Protein AF-A0A6C1QVP3-F1 (afdb_monomer_lite)

Sequence (59 aa):
SLAKLAIAWCLKNPNVSTVITGASRVSQVEENMKAVDIVPLLTEEVMQRIEGILGTRPE

pLDDT: mean 94.67, std 4.71, range [67.81, 97.88]

Structure (mmCIF, N/CA/C/O backbone):
data_AF-A0A6C1QVP3-F1
#
_entry.id   AF-A0A6C1QVP3-F1
#
loop_
_atom_site.group_PDB
_atom_site.id
_atom_site.type_symbol
_atom_site.label_atom_id
_atom_site.label_alt_id
_atom_site.label_comp_id
_atom_site.label_asym_id
_atom_site.label_entity_id
_atom_site.label_seq_id
_atom_site.pdbx_PDB_ins_code
_atom_site.Cartn_x
_atom_site.Cartn_y
_atom_site.Cartn_z
_atom_site.occupancy
_atom_site.B_iso_or_equiv
_atom_site.auth_seq_id
_atom_site.auth_comp_id
_atom_site.auth_asym_id
_atom_site.auth_atom_id
_atom_site.pdbx_PDB_model_num
ATOM 1 N N . SER A 1 1 ? 9.274 -1.025 3.258 1.00 88.62 1 SER A N 1
ATOM 2 C CA . SER A 1 1 ? 9.867 0.160 2.618 1.00 88.62 1 SER A CA 1
ATOM 3 C C . SER A 1 1 ? 8.829 1.264 2.570 1.00 88.62 1 SER A C 1
ATOM 5 O O . SER A 1 1 ? 7.638 0.970 2.642 1.00 88.62 1 SER A O 1
ATOM 7 N N . LEU A 1 2 ? 9.276 2.518 2.478 1.00 93.94 2 LEU A N 1
ATOM 8 C CA . LEU A 1 2 ? 8.388 3.681 2.477 1.00 93.94 2 LEU A CA 1
ATOM 9 C C . LEU A 1 2 ? 7.464 3.710 1.248 1.00 93.94 2 LEU A C 1
ATOM 11 O O . LEU A 1 2 ? 6.284 4.003 1.390 1.00 93.94 2 LEU A O 1
ATOM 15 N N . ALA A 1 3 ? 7.967 3.318 0.071 1.00 95.38 3 ALA A N 1
ATOM 16 C CA . ALA A 1 3 ? 7.177 3.269 -1.162 1.00 95.38 3 ALA A CA 1
ATOM 17 C C . ALA A 1 3 ? 5.937 2.369 -1.029 1.00 95.38 3 ALA A C 1
ATOM 19 O O . ALA A 1 3 ? 4.825 2.799 -1.324 1.00 95.38 3 ALA A O 1
ATOM 20 N N . LYS A 1 4 ? 6.103 1.149 -0.497 1.00 96.12 4 LYS A N 1
ATOM 21 C CA . LYS A 1 4 ? 4.973 0.232 -0.289 1.00 96.12 4 LYS A CA 1
ATOM 22 C C . LYS A 1 4 ? 3.953 0.771 0.712 1.00 96.12 4 LYS A C 1
ATOM 24 O O . LYS A 1 4 ? 2.760 0.600 0.498 1.00 96.12 4 LYS A O 1
ATOM 29 N N . LEU A 1 5 ? 4.413 1.429 1.781 1.00 96.94 5 LEU A N 1
ATOM 30 C CA . LEU A 1 5 ? 3.524 2.068 2.753 1.00 96.94 5 LEU A CA 1
ATOM 31 C C . LEU A 1 5 ? 2.705 3.188 2.098 1.00 96.94 5 LEU A C 1
ATOM 33 O O . LEU A 1 5 ? 1.495 3.225 2.277 1.00 96.94 5 LEU A O 1
ATOM 37 N N . ALA A 1 6 ? 3.345 4.057 1.313 1.00 96.25 6 ALA A N 1
ATOM 38 C CA . ALA A 1 6 ? 2.668 5.157 0.631 1.00 96.25 6 ALA A CA 1
ATOM 39 C C . ALA A 1 6 ? 1.618 4.655 -0.374 1.00 96.25 6 ALA A C 1
ATOM 41 O O . ALA A 1 6 ? 0.492 5.144 -0.388 1.00 96.25 6 ALA A O 1
ATOM 42 N N . ILE A 1 7 ? 1.950 3.630 -1.168 1.00 97.38 7 ILE A N 1
ATOM 43 C CA . ILE A 1 7 ? 1.001 3.019 -2.113 1.00 97.38 7 ILE A CA 1
ATOM 44 C C . ILE A 1 7 ? -0.170 2.372 -1.362 1.00 97.38 7 ILE A C 1
ATOM 46 O O . ILE A 1 7 ? -1.323 2.579 -1.736 1.00 97.38 7 ILE A O 1
ATOM 50 N N . ALA A 1 8 ? 0.105 1.628 -0.287 1.00 97.31 8 ALA A N 1
ATOM 51 C CA . ALA A 1 8 ? -0.933 1.012 0.536 1.00 97.31 8 ALA A CA 1
ATOM 52 C C . ALA A 1 8 ? -1.840 2.056 1.205 1.00 97.31 8 ALA A C 1
ATOM 54 O O . ALA A 1 8 ? -3.048 1.852 1.286 1.00 97.31 8 ALA A O 1
ATOM 55 N N . TRP A 1 9 ? -1.276 3.185 1.642 1.00 96.44 9 TRP A N 1
ATOM 56 C CA . TRP A 1 9 ? -2.025 4.303 2.213 1.00 96.44 9 TRP A CA 1
ATOM 57 C C . TRP A 1 9 ? -2.981 4.918 1.184 1.00 96.44 9 TRP A C 1
ATOM 59 O O . TRP A 1 9 ? -4.164 5.073 1.480 1.00 96.44 9 TRP A O 1
ATOM 69 N N . CYS A 1 10 ? -2.524 5.148 -0.054 1.00 96.19 10 CYS A N 1
ATOM 70 C CA . CYS A 1 10 ? -3.400 5.586 -1.145 1.00 96.19 10 CYS A CA 1
ATOM 71 C C . CYS A 1 10 ? -4.524 4.574 -1.434 1.00 96.19 10 CYS A C 1
ATOM 73 O O . CYS A 1 10 ? -5.669 4.975 -1.621 1.00 96.19 10 CYS A O 1
ATOM 75 N N . LEU A 1 11 ? -4.217 3.269 -1.446 1.00 95.94 11 LEU A N 1
ATOM 76 C CA . LEU A 1 11 ? -5.198 2.199 -1.687 1.00 95.94 11 LEU A CA 1
ATOM 77 C C . LEU A 1 11 ? -6.214 2.021 -0.549 1.00 95.94 11 LEU A C 1
ATOM 79 O O . LEU A 1 11 ? -7.301 1.502 -0.783 1.00 95.94 11 LEU A O 1
ATOM 83 N N . LYS A 1 12 ? -5.877 2.413 0.684 1.00 95.31 12 LYS A N 1
ATOM 84 C CA . LYS A 1 12 ? -6.775 2.299 1.843 1.00 95.31 12 LYS A CA 1
ATOM 85 C C . LYS A 1 12 ? -7.951 3.280 1.770 1.00 95.31 12 LYS A C 1
ATOM 87 O O . LYS A 1 12 ? -8.967 3.050 2.422 1.00 95.31 12 LYS A O 1
ATOM 92 N N . ASN A 1 13 ? -7.819 4.361 1.001 1.00 93.44 13 ASN A N 1
ATOM 93 C CA . ASN A 1 13 ? -8.864 5.364 0.850 1.00 93.44 13 ASN A CA 1
ATOM 94 C C . ASN A 1 13 ? -10.034 4.805 0.012 1.00 93.44 13 ASN A C 1
ATOM 96 O O . ASN A 1 13 ? -9.838 4.511 -1.167 1.00 93.44 13 ASN A O 1
ATOM 100 N N . PRO A 1 14 ? -11.262 4.717 0.560 1.00 93.12 14 PRO A N 1
ATOM 101 C CA . PRO A 1 14 ? -12.411 4.163 -0.162 1.00 93.12 14 PRO A CA 1
ATOM 102 C C . PRO A 1 14 ? -12.829 4.991 -1.388 1.00 93.12 14 PRO A C 1
ATOM 104 O O . PRO A 1 14 ? -13.516 4.474 -2.264 1.00 93.12 14 PRO A O 1
ATOM 107 N N . ASN A 1 15 ? -12.406 6.256 -1.479 1.00 94.50 15 ASN A N 1
ATOM 108 C CA . ASN A 1 15 ? -12.673 7.125 -2.628 1.00 94.50 15 ASN A CA 1
ATOM 109 C C . ASN A 1 15 ? -11.667 6.930 -3.777 1.00 94.50 15 ASN A C 1
ATOM 111 O O . ASN A 1 15 ? -11.802 7.551 -4.830 1.00 94.50 15 ASN A O 1
ATOM 115 N N . VAL A 1 16 ? -10.643 6.092 -3.590 1.00 95.56 16 VAL A N 1
ATOM 116 C CA . VAL A 1 16 ? -9.633 5.783 -4.605 1.00 95.56 16 VAL A CA 1
ATOM 117 C C . VAL A 1 16 ? -9.940 4.418 -5.210 1.00 95.56 16 VAL A C 1
ATOM 119 O O . VAL A 1 16 ? -9.789 3.388 -4.564 1.00 95.56 16 VAL A O 1
ATOM 122 N N . SER A 1 17 ? -10.334 4.391 -6.484 1.00 95.44 17 SER A N 1
ATOM 123 C CA . SER A 1 17 ? -10.599 3.125 -7.183 1.00 95.44 17 SER A CA 1
ATOM 124 C C . SER A 1 17 ? -9.322 2.414 -7.637 1.00 95.44 17 SER A C 1
ATOM 126 O O . SER A 1 17 ? -9.292 1.190 -7.742 1.00 95.44 17 SER A O 1
ATOM 128 N N . THR A 1 18 ? -8.265 3.158 -7.975 1.00 95.38 18 THR A N 1
ATOM 129 C CA . THR A 1 18 ? -7.006 2.601 -8.496 1.00 95.38 18 THR A CA 1
ATOM 130 C C . THR A 1 18 ? -5.842 3.550 -8.227 1.00 95.38 18 THR A C 1
ATOM 132 O O . THR A 1 18 ? -5.991 4.766 -8.323 1.00 95.38 18 THR A O 1
ATOM 135 N N . VAL A 1 19 ? -4.664 2.986 -7.945 1.00 95.75 19 VAL A N 1
ATOM 136 C CA . VAL A 1 19 ? -3.396 3.719 -7.829 1.00 95.75 19 VAL A CA 1
ATOM 137 C C . VAL A 1 19 ? -2.499 3.353 -9.011 1.00 95.75 19 VAL A C 1
ATOM 139 O O . VAL A 1 19 ? -2.111 2.197 -9.164 1.00 95.75 19 VAL A O 1
ATOM 142 N N . ILE A 1 20 ? -2.160 4.334 -9.849 1.00 95.81 20 ILE A N 1
ATOM 143 C CA . ILE A 1 20 ? -1.257 4.147 -10.994 1.00 95.81 20 ILE A CA 1
ATOM 144 C C . ILE A 1 20 ? 0.185 4.326 -10.512 1.00 95.81 20 ILE A C 1
ATOM 146 O O . ILE A 1 20 ? 0.583 5.420 -10.115 1.00 95.81 20 ILE A O 1
ATOM 150 N N . THR A 1 21 ? 0.978 3.254 -10.535 1.00 95.06 21 THR A N 1
ATOM 151 C CA . THR A 1 21 ? 2.370 3.284 -10.063 1.00 95.06 21 THR A CA 1
ATOM 152 C C . THR A 1 21 ? 3.354 3.549 -11.198 1.00 95.06 21 THR A C 1
ATOM 154 O O . THR A 1 21 ? 3.288 2.893 -12.236 1.00 95.06 21 THR A O 1
ATOM 157 N N . GLY A 1 22 ? 4.325 4.436 -10.969 1.00 95.19 22 GLY A N 1
ATOM 158 C CA . GLY A 1 22 ? 5.500 4.591 -11.830 1.00 95.19 22 GLY A CA 1
ATOM 159 C C . GLY A 1 22 ? 6.681 3.738 -11.356 1.00 95.19 22 GLY A C 1
ATOM 160 O O .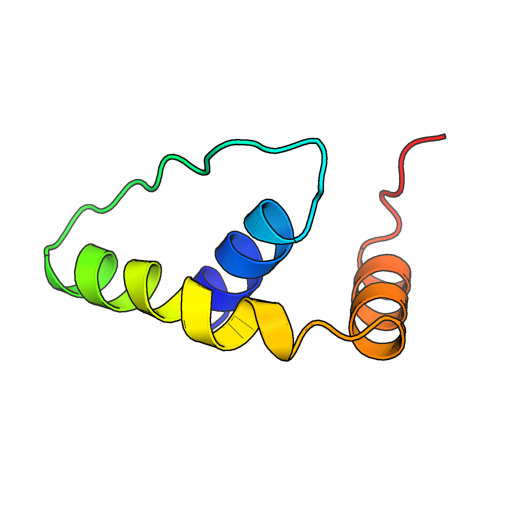 GLY A 1 22 ? 6.87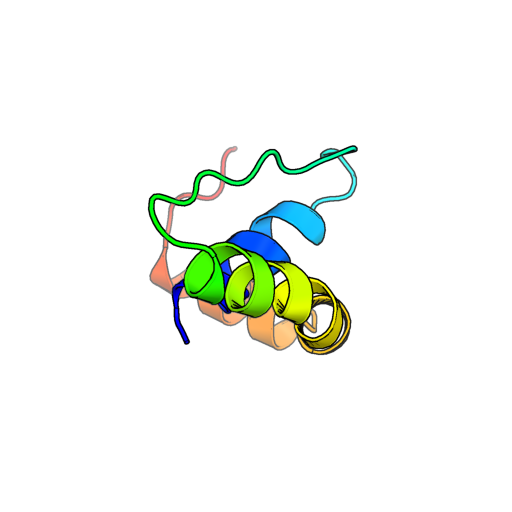6 3.548 -10.155 1.00 95.19 22 GLY A O 1
ATOM 161 N N . ALA A 1 23 ? 7.488 3.245 -12.296 1.00 96.56 23 ALA A N 1
ATOM 162 C CA . ALA A 1 23 ? 8.723 2.512 -12.024 1.00 96.56 23 ALA A CA 1
ATOM 163 C C . ALA A 1 23 ? 9.726 2.722 -13.169 1.00 96.56 23 ALA A C 1
ATOM 165 O O . ALA A 1 23 ? 9.341 2.730 -14.335 1.00 96.56 23 ALA A O 1
ATOM 166 N N . SER A 1 24 ? 11.013 2.870 -12.846 1.00 97.06 24 SER A N 1
ATOM 167 C CA . SER A 1 24 ? 12.105 2.963 -13.831 1.00 97.06 24 SER A CA 1
ATOM 168 C C . SER A 1 24 ? 12.836 1.635 -14.042 1.00 97.06 24 SER A C 1
ATOM 170 O O . SER A 1 24 ? 13.643 1.507 -14.961 1.00 97.06 24 SER A O 1
ATOM 172 N N . ARG A 1 25 ? 12.575 0.639 -13.186 1.00 97.69 25 ARG A N 1
ATOM 173 C CA . ARG A 1 25 ? 13.164 -0.706 -13.241 1.00 97.69 25 ARG A CA 1
ATOM 174 C C . ARG A 1 25 ? 12.132 -1.753 -12.836 1.00 97.69 25 ARG A C 1
ATOM 176 O O . ARG A 1 25 ? 11.267 -1.477 -12.008 1.00 97.69 25 ARG A O 1
ATOM 183 N N . VAL A 1 26 ? 12.278 -2.974 -13.353 1.00 97.88 26 VAL A N 1
ATOM 184 C CA . VAL A 1 26 ? 11.351 -4.094 -13.090 1.00 97.88 26 VAL A CA 1
ATOM 185 C C . VAL A 1 26 ? 11.218 -4.395 -11.595 1.00 97.88 26 VAL A C 1
ATOM 187 O O . VAL A 1 26 ? 10.105 -4.532 -11.099 1.00 97.88 26 VAL A O 1
ATOM 190 N N . SER A 1 27 ? 12.323 -4.389 -10.848 1.00 97.12 27 SER A N 1
ATOM 191 C CA . SER A 1 27 ? 12.303 -4.670 -9.406 1.00 97.12 27 SER A CA 1
ATOM 192 C C . SER A 1 27 ? 11.433 -3.698 -8.600 1.00 97.12 27 SER A C 1
ATOM 194 O O . SER A 1 27 ? 10.881 -4.077 -7.571 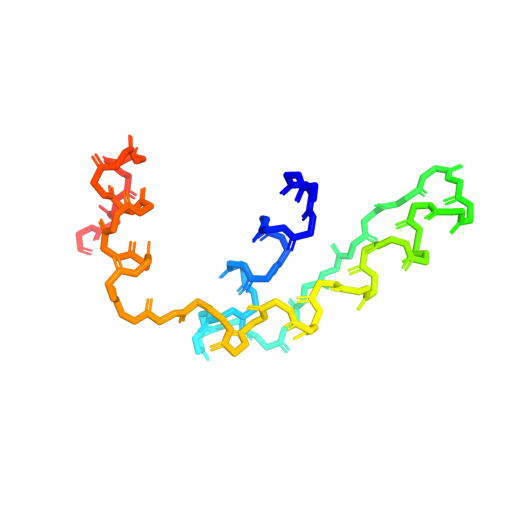1.00 97.12 27 SER A O 1
ATOM 196 N N . GLN A 1 28 ? 11.273 -2.451 -9.061 1.00 97.25 28 GLN A N 1
ATOM 197 C CA . GLN A 1 28 ? 10.387 -1.480 -8.414 1.00 97.25 28 GLN A CA 1
ATOM 198 C C . GLN A 1 28 ? 8.918 -1.818 -8.654 1.00 97.25 28 GLN A C 1
ATOM 200 O O . GLN A 1 28 ? 8.104 -1.616 -7.761 1.00 97.25 28 GLN A O 1
ATOM 205 N N . VAL A 1 29 ? 8.572 -2.357 -9.828 1.00 96.50 29 VAL A N 1
ATOM 206 C CA . VAL A 1 29 ? 7.218 -2.863 -10.092 1.00 96.50 29 VAL A CA 1
ATOM 207 C C . VAL A 1 29 ? 6.916 -4.001 -9.123 1.00 96.50 29 VAL A C 1
ATOM 209 O O . VAL A 1 29 ? 5.920 -3.949 -8.408 1.00 96.50 29 VAL A O 1
ATOM 212 N N . GLU A 1 30 ? 7.815 -4.981 -9.031 1.00 96.31 30 GLU A N 1
ATOM 213 C CA . GLU A 1 30 ? 7.673 -6.121 -8.119 1.00 96.31 30 GLU A CA 1
ATOM 214 C C . GLU A 1 30 ? 7.577 -5.687 -6.651 1.00 96.31 30 GLU A C 1
ATOM 216 O O . GLU A 1 30 ? 6.807 -6.258 -5.879 1.00 96.31 30 GLU A O 1
ATOM 221 N N . GLU A 1 31 ? 8.343 -4.672 -6.244 1.00 96.44 31 GLU A N 1
ATOM 222 C CA . GLU A 1 31 ? 8.254 -4.108 -4.901 1.00 96.44 31 GLU A CA 1
ATOM 223 C C . GLU A 1 31 ? 6.920 -3.385 -4.676 1.00 96.44 31 GLU A C 1
ATOM 225 O O . GLU A 1 31 ? 6.259 -3.646 -3.671 1.00 96.44 31 GLU A O 1
ATOM 230 N N . ASN A 1 32 ? 6.499 -2.525 -5.605 1.00 96.56 32 ASN A N 1
ATOM 231 C CA . ASN A 1 32 ? 5.255 -1.762 -5.515 1.00 96.56 32 ASN A CA 1
ATOM 232 C C . ASN A 1 32 ? 4.028 -2.676 -5.414 1.00 96.56 32 ASN A C 1
ATOM 234 O O . ASN A 1 32 ? 3.134 -2.396 -4.620 1.00 96.56 32 ASN A O 1
ATOM 238 N N . MET A 1 33 ? 3.995 -3.791 -6.153 1.00 95.44 33 MET A N 1
ATOM 239 C CA . MET A 1 33 ? 2.863 -4.729 -6.109 1.00 95.44 33 MET A CA 1
ATOM 240 C C . MET A 1 33 ? 2.695 -5.390 -4.733 1.00 95.44 33 MET A C 1
ATOM 242 O O . MET A 1 33 ? 1.574 -5.678 -4.326 1.00 95.44 33 MET A O 1
ATOM 246 N N . LYS A 1 34 ? 3.774 -5.532 -3.950 1.00 96.31 34 LYS A N 1
ATOM 247 C CA . LYS A 1 34 ? 3.725 -6.035 -2.561 1.00 96.31 34 LYS A CA 1
ATOM 248 C C . LYS A 1 34 ? 3.128 -5.026 -1.570 1.00 96.31 34 LYS A C 1
ATOM 250 O O . LYS A 1 34 ? 3.120 -5.282 -0.367 1.00 96.31 34 LYS A O 1
ATOM 255 N N . ALA A 1 35 ? 2.690 -3.849 -2.023 1.00 96.75 35 ALA A N 1
ATOM 256 C CA . ALA A 1 35 ? 1.959 -2.898 -1.188 1.00 96.75 35 ALA A CA 1
ATOM 257 C C . ALA A 1 35 ? 0.567 -3.417 -0.800 1.00 96.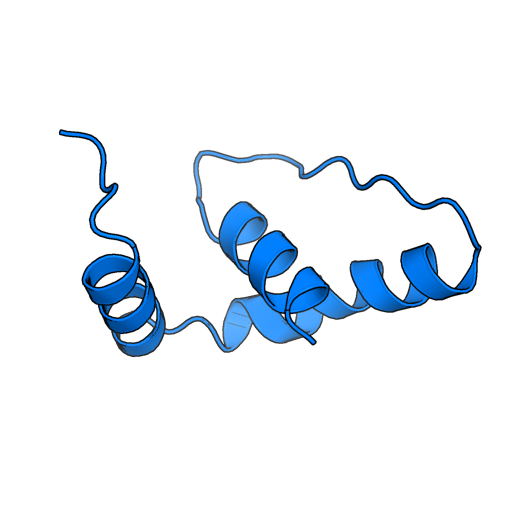75 35 ALA A C 1
ATOM 259 O O . ALA A 1 35 ? 0.080 -3.074 0.275 1.00 96.75 35 ALA A O 1
ATOM 260 N N . VAL A 1 36 ? -0.051 -4.274 -1.624 1.00 95.50 36 VAL A N 1
ATOM 261 C CA . VAL A 1 36 ? -1.374 -4.853 -1.332 1.00 95.50 36 VAL A CA 1
ATOM 262 C C . VAL A 1 36 ? -1.383 -5.626 -0.010 1.00 95.50 36 VAL A C 1
ATOM 264 O O . VAL A 1 36 ? -2.316 -5.487 0.774 1.00 95.50 36 VAL A O 1
ATOM 267 N N . ASP A 1 37 ? -0.288 -6.325 0.298 1.00 96.38 37 ASP A N 1
ATOM 268 C CA . ASP A 1 37 ? -0.122 -7.088 1.540 1.00 96.38 37 ASP A CA 1
ATOM 269 C C . ASP A 1 37 ? -0.054 -6.187 2.787 1.00 96.38 37 ASP A C 1
ATOM 271 O O . ASP A 1 37 ? -0.245 -6.650 3.910 1.00 96.38 37 ASP A O 1
ATOM 275 N N . ILE A 1 38 ? 0.222 -4.888 2.610 1.00 96.50 38 ILE A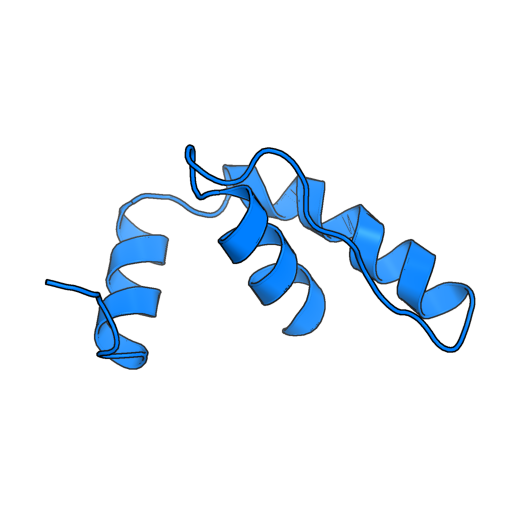 N 1
ATOM 276 C CA . ILE A 1 38 ? 0.314 -3.905 3.698 1.00 96.50 38 ILE A CA 1
ATOM 277 C C . ILE A 1 38 ? -1.051 -3.280 4.006 1.00 96.50 38 ILE A C 1
ATOM 279 O O . ILE A 1 38 ? -1.285 -2.883 5.145 1.00 96.50 38 ILE A O 1
ATOM 283 N N . VAL A 1 39 ? -1.975 -3.214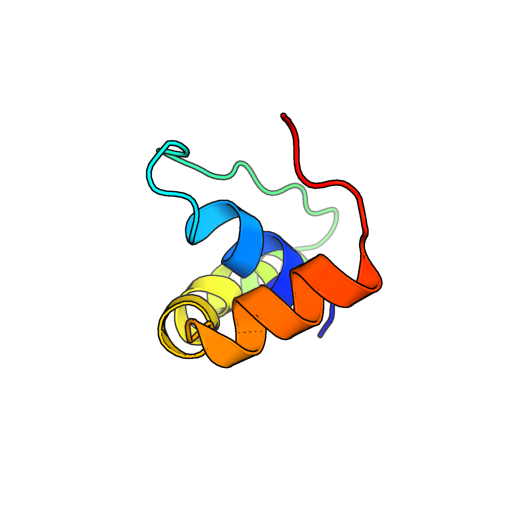 3.043 1.00 95.94 39 VAL A N 1
ATOM 284 C CA . VAL A 1 39 ? -3.289 -2.560 3.217 1.00 95.94 39 VAL A CA 1
ATOM 285 C C . VAL A 1 39 ? -4.072 -3.089 4.437 1.00 95.94 39 VAL A C 1
ATOM 287 O O . VAL A 1 39 ? -4.625 -2.268 5.180 1.00 95.94 39 VAL A O 1
ATOM 290 N N . PRO A 1 40 ? -4.107 -4.410 4.724 1.00 96.38 40 PRO A N 1
ATOM 291 C CA . PRO A 1 40 ? -4.770 -4.933 5.922 1.00 96.38 40 PRO A CA 1
ATOM 292 C C . PRO A 1 40 ? -4.090 -4.518 7.235 1.00 96.38 40 PRO A C 1
ATOM 294 O O . PRO A 1 40 ? -4.752 -4.452 8.266 1.00 96.38 40 PRO A O 1
ATOM 297 N N . LEU A 1 41 ? -2.787 -4.218 7.202 1.00 96.56 41 LEU A N 1
ATOM 298 C CA . LEU A 1 41 ? -1.999 -3.803 8.368 1.00 96.56 41 LEU A CA 1
ATOM 299 C C . LEU A 1 41 ? -2.213 -2.326 8.727 1.00 96.56 41 LEU A C 1
ATOM 301 O O . LEU A 1 41 ? -1.864 -1.906 9.830 1.00 96.56 41 LEU A O 1
ATOM 305 N N . LEU A 1 42 ? -2.790 -1.535 7.816 1.00 96.38 42 LEU A N 1
ATOM 306 C CA . LEU A 1 42 ? -3.208 -0.156 8.072 1.00 96.38 42 LEU A CA 1
ATOM 307 C C . LEU A 1 42 ? -4.512 -0.154 8.874 1.00 96.38 42 LEU A C 1
ATOM 309 O O . LEU A 1 42 ? -5.604 0.070 8.340 1.00 96.38 42 LEU A O 1
ATOM 313 N N . THR A 1 43 ? -4.387 -0.481 10.159 1.00 97.19 43 THR A N 1
ATOM 314 C CA . THR A 1 43 ? -5.465 -0.378 11.144 1.00 97.19 43 THR A CA 1
ATOM 315 C C . THR A 1 43 ? -5.797 1.085 11.425 1.00 97.19 43 THR A C 1
ATOM 317 O O . THR A 1 43 ? -5.020 1.985 11.107 1.00 97.19 43 THR A O 1
ATOM 320 N N . GLU A 1 44 ? -6.941 1.325 12.062 1.00 95.69 44 GLU A N 1
ATOM 321 C CA . GLU A 1 44 ? -7.367 2.672 12.452 1.00 95.69 44 GLU A CA 1
ATOM 322 C C . GLU A 1 44 ? -6.315 3.384 13.321 1.00 95.69 44 GLU A C 1
ATOM 324 O O . GLU A 1 44 ? -5.975 4.535 13.071 1.00 95.69 44 GLU A O 1
ATOM 329 N N . GLU A 1 45 ? -5.705 2.674 14.274 1.00 97.44 45 GLU A N 1
ATOM 330 C CA . GLU A 1 45 ? -4.624 3.212 15.109 1.00 97.44 45 GLU A CA 1
ATOM 331 C C . GLU A 1 45 ? -3.405 3.637 14.273 1.00 97.44 45 GLU A C 1
ATOM 333 O O . GLU A 1 45 ? -2.851 4.723 14.457 1.00 97.44 45 GLU A O 1
ATOM 338 N N . VAL A 1 46 ? -2.981 2.797 13.323 1.00 96.56 46 VAL A N 1
ATOM 339 C CA . VAL A 1 46 ? -1.847 3.107 12.441 1.00 96.56 46 VAL A CA 1
ATOM 340 C C . VAL A 1 46 ? -2.166 4.320 11.571 1.00 96.56 46 VAL A C 1
ATOM 342 O O . VAL A 1 46 ? -1.320 5.204 11.425 1.00 96.56 46 VAL A O 1
ATOM 345 N N . MET A 1 47 ? -3.386 4.397 11.041 1.00 95.56 47 MET A N 1
ATOM 346 C CA . MET A 1 47 ? -3.843 5.538 10.251 1.00 95.56 47 MET A CA 1
ATOM 347 C C . MET A 1 47 ? -3.857 6.821 11.084 1.00 95.56 47 MET A C 1
ATOM 349 O O . MET A 1 47 ? -3.299 7.823 10.649 1.00 95.56 47 MET A O 1
ATOM 353 N N . GLN A 1 48 ? -4.372 6.791 12.313 1.00 95.06 48 GLN A N 1
ATOM 354 C CA . GLN A 1 48 ? -4.350 7.946 13.219 1.00 95.06 48 GLN A CA 1
ATOM 355 C C . GLN A 1 48 ? -2.929 8.429 13.523 1.00 95.06 48 GLN A C 1
ATOM 357 O O . GLN A 1 48 ? -2.681 9.634 13.560 1.00 95.06 48 GLN A O 1
ATOM 362 N N . ARG A 1 49 ? -1.970 7.509 13.681 1.00 96.38 49 ARG A N 1
ATOM 363 C CA . ARG A 1 49 ? -0.556 7.863 13.868 1.00 96.38 49 ARG A CA 1
ATOM 364 C C . ARG A 1 49 ? 0.045 8.528 12.632 1.00 96.38 49 ARG A C 1
ATOM 366 O O . ARG A 1 49 ? 0.764 9.511 12.780 1.00 96.38 49 ARG A O 1
ATOM 373 N N . ILE A 1 50 ? -0.236 8.011 11.434 1.00 95.31 50 ILE A N 1
ATOM 374 C CA . ILE A 1 50 ? 0.216 8.616 10.169 1.00 95.31 50 ILE A CA 1
ATOM 375 C C . ILE A 1 50 ? -0.353 10.033 10.037 1.00 95.31 50 ILE A C 1
ATOM 377 O O . ILE A 1 50 ? 0.387 10.975 9.765 1.00 95.31 50 ILE A O 1
ATOM 381 N N . GLU A 1 51 ? -1.644 10.195 10.303 1.00 93.31 51 GLU A N 1
ATOM 382 C CA . GLU A 1 51 ? -2.353 11.473 10.229 1.00 93.31 51 GLU A CA 1
ATOM 383 C C . GLU A 1 51 ? -1.808 12.500 11.228 1.00 93.31 51 GLU A C 1
ATOM 385 O O . GLU A 1 51 ? -1.577 13.651 10.863 1.00 93.31 51 GLU A O 1
ATOM 390 N N . GLY A 1 52 ? -1.521 12.081 12.464 1.00 95.62 52 GLY A N 1
ATOM 391 C CA . GLY A 1 52 ? -0.919 12.946 13.480 1.00 95.62 52 GLY A CA 1
ATOM 392 C C . GLY A 1 52 ? 0.492 13.427 13.125 1.00 95.62 52 GLY A C 1
ATOM 393 O O . GLY A 1 52 ? 0.890 14.505 13.556 1.00 95.62 52 GLY A O 1
ATOM 394 N N . ILE A 1 53 ? 1.240 12.659 12.327 1.00 95.50 53 ILE A N 1
ATOM 395 C CA . ILE A 1 53 ? 2.566 13.055 11.829 1.00 95.50 53 ILE A CA 1
ATOM 396 C C . ILE A 1 53 ? 2.440 13.979 10.614 1.00 95.50 53 ILE A C 1
ATOM 398 O O . ILE A 1 53 ? 3.173 14.960 10.517 1.00 95.50 53 ILE A O 1
ATOM 402 N N . LEU A 1 54 ? 1.550 13.651 9.672 1.00 94.06 54 LEU A N 1
ATOM 403 C CA . LEU A 1 54 ? 1.423 14.388 8.416 1.00 94.06 54 LEU A CA 1
ATOM 404 C C . LEU A 1 54 ? 0.713 15.731 8.583 1.00 94.06 54 LEU A C 1
ATOM 406 O O . LEU A 1 54 ? 1.049 16.660 7.858 1.00 94.06 54 LEU A O 1
ATOM 410 N N . GLY A 1 55 ? -0.270 15.840 9.482 1.00 91.69 55 GLY A N 1
ATOM 411 C CA . GLY A 1 55 ? -0.968 17.099 9.770 1.00 91.69 55 GLY A CA 1
ATOM 412 C C . GLY A 1 55 ? -1.642 17.755 8.556 1.00 91.69 55 GLY A C 1
ATOM 413 O O . GLY A 1 55 ? -1.832 18.964 8.546 1.00 91.69 55 GLY A O 1
ATOM 414 N N . THR A 1 56 ? -1.966 16.978 7.519 1.00 89.88 56 THR A N 1
ATOM 415 C CA . THR A 1 56 ? -2.471 17.457 6.213 1.00 89.88 56 THR A CA 1
ATOM 416 C C . THR A 1 56 ? -3.887 16.974 5.916 1.00 89.88 56 THR A C 1
ATOM 418 O O . THR A 1 56 ? -4.311 16.960 4.760 1.00 89.88 56 THR A O 1
ATOM 421 N N . ARG A 1 57 ? -4.631 16.558 6.948 1.00 81.94 57 ARG A N 1
ATOM 422 C CA . ARG A 1 57 ? -6.012 16.113 6.778 1.00 81.94 57 ARG A CA 1
ATOM 423 C C . ARG A 1 57 ? -6.846 17.260 6.186 1.00 81.94 57 ARG A C 1
ATOM 425 O O . ARG A 1 57 ? -6.846 18.338 6.780 1.00 81.94 57 ARG A O 1
ATOM 432 N N . PRO A 1 58 ? -7.515 17.055 5.039 1.00 80.12 58 PRO A N 1
ATOM 433 C CA . PRO A 1 58 ? -8.410 18.060 4.481 1.00 80.12 58 PRO A CA 1
ATOM 434 C C . PRO A 1 58 ? -9.616 18.276 5.406 1.00 80.12 58 PRO A C 1
ATOM 436 O O . PRO A 1 58 ? -10.010 17.353 6.124 1.00 80.12 58 PRO A O 1
ATOM 439 N N . GLU A 1 59 ? -10.157 19.497 5.396 1.00 67.81 59 GLU A N 1
ATOM 440 C CA . GLU A 1 59 ? -11.358 19.880 6.158 1.00 67.81 59 GLU A CA 1
ATOM 441 C C . GLU A 1 59 ? -12.631 19.183 5.659 1.00 67.81 59 GLU A C 1
ATOM 443 O O . GLU A 1 59 ? -12.765 18.988 4.426 1.00 67.81 59 GLU A O 1
#

Secondary structure (DSSP, 8-state):
-HHHHHHHHHHH-TT-S------SSHHHHHHHHTTGGGGGG--HHHHHHHHHHH-----

Radius of gyration: 12.29 Å; chains: 1; bounding box: 26×27×29 Å

Foldseek 3Di:
DVLLCVLLVQVLDPVRPDDDDDDPDPVVVVVNVCSVVCNVVCDPVNVVVVCVVVVPDDD